Protein AF-A0A526YNY4-F1 (afdb_monomer_lite)

Structure (mmCIF, N/CA/C/O backbone):
data_AF-A0A526YNY4-F1
#
_entry.id   AF-A0A526YNY4-F1
#
loop_
_atom_site.group_PDB
_atom_site.id
_atom_site.type_symbol
_atom_site.label_atom_id
_atom_site.label_alt_id
_atom_site.label_comp_id
_atom_site.label_asym_id
_atom_site.label_entity_id
_atom_site.label_seq_id
_atom_site.pdbx_PDB_ins_code
_atom_site.Cartn_x
_atom_site.Cartn_y
_atom_site.Cartn_z
_atom_site.occupancy
_atom_site.B_iso_or_equiv
_atom_site.auth_seq_id
_atom_site.auth_comp_id
_atom_site.auth_asym_id
_atom_site.auth_atom_id
_atom_site.pdbx_PDB_model_num
ATOM 1 N N . GLY A 1 1 ? 10.384 -7.766 -4.690 1.00 91.62 1 GLY A N 1
ATOM 2 C CA . GLY A 1 1 ? 9.919 -6.363 -4.706 1.00 91.62 1 GLY A CA 1
ATOM 3 C C . GLY A 1 1 ? 11.024 -5.441 -4.229 1.00 91.62 1 GLY A C 1
ATOM 4 O O . GLY A 1 1 ? 12.148 -5.908 -4.092 1.00 91.62 1 GLY A O 1
ATOM 5 N N . PHE A 1 2 ? 10.710 -4.168 -3.975 1.00 96.50 2 PHE A N 1
ATOM 6 C CA . PHE A 1 2 ? 11.596 -3.093 -3.490 1.00 96.50 2 PHE A CA 1
ATOM 7 C C . PHE A 1 2 ? 12.686 -2.596 -4.452 1.00 96.50 2 PHE A C 1
ATOM 9 O O . PHE A 1 2 ? 13.040 -1.420 -4.393 1.00 96.50 2 PHE A O 1
ATOM 16 N N . GLN A 1 3 ? 13.193 -3.441 -5.342 1.00 96.94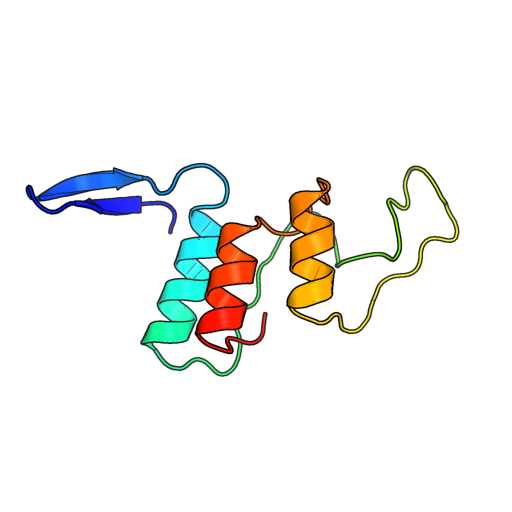 3 GLN A N 1
ATOM 17 C CA . GLN A 1 3 ? 14.305 -3.122 -6.238 1.00 96.94 3 GLN A CA 1
ATOM 18 C C . GLN A 1 3 ? 13.930 -3.228 -7.719 1.00 96.94 3 GLN A C 1
ATOM 20 O O . GLN A 1 3 ? 12.971 -3.911 -8.079 1.00 96.94 3 GLN A O 1
ATOM 25 N N . GLY A 1 4 ? 14.735 -2.591 -8.568 1.00 95.44 4 GLY A N 1
ATOM 26 C CA . GLY A 1 4 ? 14.641 -2.643 -10.025 1.00 95.44 4 GLY A CA 1
ATOM 27 C C . GLY A 1 4 ? 15.962 -2.261 -10.695 1.00 95.44 4 GLY A C 1
ATOM 28 O O . GLY A 1 4 ? 16.983 -2.094 -10.025 1.00 95.44 4 GLY A O 1
ATOM 29 N N . ILE A 1 5 ? 15.936 -2.126 -12.020 1.00 96.88 5 ILE A N 1
ATOM 30 C CA . ILE A 1 5 ? 17.092 -1.728 -12.831 1.00 96.88 5 ILE A CA 1
ATOM 31 C C . ILE A 1 5 ? 16.843 -0.323 -13.383 1.00 96.88 5 ILE A C 1
ATOM 33 O O . ILE A 1 5 ? 15.796 -0.065 -13.975 1.00 96.88 5 ILE A O 1
ATOM 37 N N . GLY A 1 6 ? 17.784 0.588 -13.137 1.00 93.69 6 GLY A N 1
ATOM 38 C CA . GLY A 1 6 ? 17.759 1.957 -13.645 1.00 93.69 6 GLY A CA 1
ATOM 39 C C . GLY A 1 6 ? 18.232 2.067 -15.103 1.00 93.69 6 GLY A C 1
ATOM 40 O O . GLY A 1 6 ? 18.716 1.088 -15.674 1.00 93.69 6 GLY A O 1
ATOM 41 N N . PRO A 1 7 ? 18.131 3.260 -15.718 1.00 92.56 7 PRO A N 1
ATOM 42 C CA . PRO A 1 7 ? 18.463 3.472 -17.133 1.00 92.56 7 PRO A CA 1
ATOM 43 C C . PRO A 1 7 ? 19.905 3.115 -17.535 1.00 92.56 7 PRO A C 1
ATOM 45 O O . PRO A 1 7 ? 20.158 2.804 -18.692 1.00 92.56 7 PRO A O 1
ATOM 48 N N . ASP A 1 8 ? 20.847 3.143 -16.594 1.00 95.31 8 ASP A N 1
ATOM 49 C CA . ASP A 1 8 ? 22.268 2.821 -16.782 1.00 95.31 8 ASP A CA 1
ATOM 50 C C . ASP A 1 8 ? 22.619 1.371 -16.397 1.00 95.31 8 ASP A C 1
ATOM 52 O O . ASP A 1 8 ? 23.778 1.040 -16.146 1.00 95.31 8 ASP A O 1
ATOM 56 N N . ASN A 1 9 ? 21.610 0.497 -16.335 1.00 95.56 9 ASN A N 1
ATOM 57 C CA . ASN A 1 9 ? 21.724 -0.902 -15.927 1.00 95.56 9 ASN A CA 1
ATOM 58 C C . ASN A 1 9 ? 22.244 -1.100 -14.488 1.00 95.56 9 ASN A C 1
ATOM 60 O O . ASN A 1 9 ? 22.715 -2.181 -14.126 1.00 95.56 9 ASN A O 1
ATOM 64 N N . ARG A 1 10 ? 22.155 -0.067 -13.639 1.00 97.38 10 ARG A N 1
ATOM 65 C CA . ARG A 1 10 ? 22.455 -0.184 -12.209 1.00 97.38 10 ARG A CA 1
ATOM 66 C C . ARG A 1 10 ? 21.234 -0.640 -11.427 1.00 97.38 10 ARG A C 1
ATOM 68 O O . ARG A 1 10 ? 20.099 -0.278 -11.730 1.00 97.38 10 ARG A O 1
ATOM 75 N N . ILE A 1 11 ? 21.485 -1.386 -10.355 1.00 96.88 11 ILE A N 1
ATOM 76 C CA . ILE A 1 11 ? 20.452 -1.728 -9.376 1.00 96.88 11 ILE A CA 1
ATOM 77 C C . ILE A 1 11 ? 20.006 -0.447 -8.662 1.00 96.88 11 ILE A C 1
ATOM 79 O O . ILE A 1 11 ? 20.833 0.303 -8.141 1.00 96.88 11 ILE A O 1
ATOM 83 N N . ALA A 1 12 ? 18.694 -0.232 -8.612 1.00 95.94 12 ALA A N 1
ATOM 84 C CA . ALA A 1 12 ? 18.049 0.857 -7.892 1.00 95.94 12 ALA A CA 1
ATOM 85 C C . ALA A 1 12 ? 17.014 0.308 -6.903 1.00 95.94 12 ALA A C 1
ATOM 87 O O . ALA A 1 12 ? 16.472 -0.785 -7.082 1.00 95.94 12 ALA A O 1
ATOM 88 N N . THR A 1 13 ? 16.724 1.078 -5.856 1.00 96.00 13 THR A N 1
ATOM 89 C CA . THR A 1 13 ? 15.694 0.748 -4.865 1.00 96.00 13 THR A CA 1
ATOM 90 C C . THR A 1 13 ? 14.579 1.787 -4.885 1.00 96.00 13 THR A C 1
ATOM 92 O O . THR A 1 13 ? 14.792 2.948 -5.227 1.00 96.00 13 THR A O 1
ATOM 95 N N . LEU A 1 14 ? 13.369 1.369 -4.519 1.00 93.50 14 LEU A N 1
ATOM 96 C CA . LEU A 1 14 ? 12.163 2.205 -4.531 1.00 93.50 14 LEU A CA 1
ATOM 97 C C . LEU A 1 14 ? 11.955 2.981 -3.216 1.00 93.50 14 LEU A C 1
ATOM 99 O O . LEU A 1 14 ? 11.021 3.776 -3.101 1.00 93.50 14 LEU A O 1
ATOM 103 N N . GLY A 1 15 ? 12.826 2.768 -2.225 1.00 92.12 15 GLY A N 1
ATOM 104 C CA . GLY A 1 15 ? 12.721 3.372 -0.898 1.00 92.12 15 GLY A CA 1
ATOM 105 C C . GLY A 1 15 ? 11.646 2.725 -0.015 1.00 92.12 15 GLY A C 1
ATOM 106 O O . GLY A 1 15 ? 11.233 1.581 -0.222 1.00 92.12 15 GLY A O 1
ATOM 107 N N . ARG A 1 16 ? 11.218 3.446 1.029 1.00 90.06 16 ARG A N 1
ATOM 108 C CA . ARG A 1 16 ? 10.211 2.972 1.995 1.00 90.06 16 ARG A CA 1
ATOM 109 C C . ARG A 1 16 ? 8.895 2.632 1.284 1.00 90.06 16 ARG A C 1
ATOM 111 O O . ARG A 1 16 ? 8.404 3.438 0.505 1.00 90.06 16 ARG A O 1
ATOM 118 N N . GLY A 1 17 ? 8.323 1.465 1.588 1.00 90.38 17 GLY A N 1
ATOM 119 C CA . GLY A 1 17 ? 7.119 0.954 0.910 1.00 90.38 17 GLY A CA 1
ATOM 120 C C . GLY A 1 17 ? 7.381 0.393 -0.489 1.00 90.38 17 GLY A C 1
ATOM 121 O O . GLY A 1 17 ? 6.447 0.110 -1.235 1.00 90.38 17 GLY A O 1
ATOM 122 N N . GLY A 1 18 ? 8.652 0.223 -0.869 1.00 95.00 18 GLY A N 1
ATOM 123 C CA . GLY A 1 18 ? 9.015 -0.282 -2.188 1.00 95.00 18 GLY A CA 1
ATOM 124 C C . GLY A 1 18 ? 8.502 -1.694 -2.472 1.00 95.00 18 GLY A C 1
ATOM 125 O O . GLY A 1 18 ? 8.245 -2.016 -3.630 1.00 95.00 18 GLY A O 1
ATOM 126 N N . SER A 1 19 ? 8.338 -2.539 -1.449 1.00 95.38 19 SER A N 1
ATOM 127 C CA . SER A 1 19 ? 7.751 -3.876 -1.609 1.00 95.38 19 SER A CA 1
ATOM 128 C C . SER A 1 19 ? 6.279 -3.800 -2.009 1.00 95.38 19 SER A C 1
ATOM 130 O O . SER A 1 19 ? 5.931 -4.380 -3.034 1.00 95.38 19 SER A O 1
ATOM 132 N N . ASP A 1 20 ? 5.468 -3.023 -1.287 1.00 94.94 20 ASP A N 1
ATOM 133 C CA . ASP A 1 20 ? 4.044 -2.807 -1.588 1.00 94.94 20 ASP A CA 1
ATOM 134 C C . ASP A 1 20 ? 3.881 -2.210 -2.989 1.00 94.94 20 ASP A C 1
ATOM 136 O O . ASP A 1 20 ? 3.176 -2.755 -3.837 1.00 94.94 20 ASP A O 1
ATOM 140 N N . THR A 1 21 ? 4.667 -1.167 -3.283 1.00 95.31 21 THR A N 1
ATOM 141 C CA . THR A 1 21 ? 4.683 -0.516 -4.602 1.00 95.31 21 THR A CA 1
ATOM 142 C C . THR A 1 21 ? 5.029 -1.513 -5.711 1.00 95.31 21 THR A C 1
ATOM 144 O O . THR A 1 21 ? 4.412 -1.499 -6.772 1.00 95.31 21 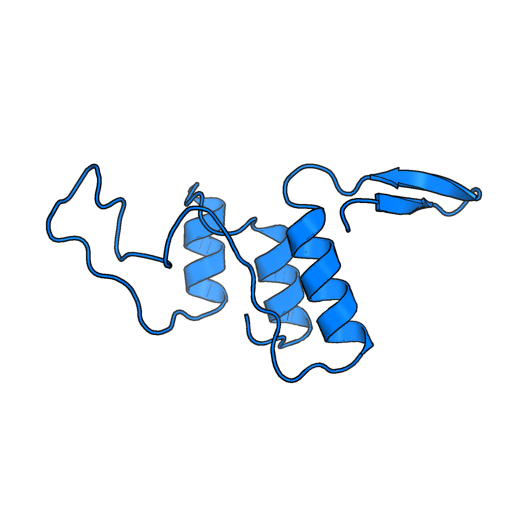THR A O 1
ATOM 147 N N . SER A 1 22 ? 5.990 -2.416 -5.477 1.00 97.00 22 SER A N 1
ATOM 148 C CA . SER A 1 22 ? 6.338 -3.457 -6.456 1.00 97.00 22 SER A CA 1
ATOM 149 C C . SER A 1 22 ? 5.207 -4.458 -6.661 1.00 97.00 22 SER A C 1
ATOM 151 O O . SER A 1 22 ? 4.974 -4.872 -7.791 1.00 97.00 22 SER A O 1
ATOM 153 N N . ALA A 1 23 ? 4.529 -4.867 -5.586 1.00 97.12 23 ALA A N 1
ATOM 154 C CA . ALA A 1 23 ? 3.423 -5.815 -5.664 1.00 97.12 23 ALA A CA 1
ATOM 155 C C . ALA A 1 23 ? 2.275 -5.234 -6.499 1.00 97.12 23 ALA A C 1
ATOM 157 O O . ALA A 1 23 ? 1.832 -5.870 -7.455 1.00 97.12 23 ALA A O 1
ATOM 158 N N . VAL A 1 24 ? 1.888 -3.986 -6.222 1.00 97.25 24 VAL A N 1
ATOM 159 C CA . VAL A 1 24 ? 0.854 -3.275 -6.983 1.00 97.25 24 VAL A CA 1
ATOM 160 C C . VAL A 1 24 ? 1.275 -3.053 -8.438 1.00 97.25 24 VAL A C 1
ATOM 162 O O . VAL A 1 24 ? 0.474 -3.287 -9.341 1.00 97.25 24 VAL A O 1
ATOM 165 N N . ALA A 1 25 ? 2.530 -2.667 -8.693 1.00 96.94 25 ALA A N 1
ATOM 166 C CA . ALA A 1 25 ? 3.043 -2.485 -10.053 1.00 96.94 25 ALA A CA 1
ATOM 167 C C . ALA A 1 25 ? 2.969 -3.779 -10.876 1.00 96.94 25 ALA A C 1
ATOM 169 O O . ALA A 1 25 ? 2.536 -3.766 -12.028 1.00 96.94 25 ALA A O 1
ATOM 170 N N . ILE A 1 26 ? 3.367 -4.906 -10.279 1.00 97.62 26 ILE A N 1
ATOM 171 C CA . ILE A 1 26 ? 3.300 -6.217 -10.927 1.00 97.62 26 ILE A CA 1
ATOM 172 C C . ILE A 1 26 ? 1.840 -6.611 -11.162 1.00 97.62 26 ILE A C 1
ATOM 174 O O . ILE A 1 26 ? 1.506 -7.012 -12.273 1.00 97.62 26 ILE A O 1
ATOM 178 N N . ALA A 1 27 ? 0.966 -6.449 -10.164 1.00 98.19 27 ALA A N 1
ATOM 179 C CA . ALA A 1 27 ? -0.460 -6.743 -10.284 1.00 98.19 27 ALA A CA 1
ATOM 180 C C . ALA A 1 27 ? -1.123 -5.943 -11.417 1.00 98.19 27 ALA A C 1
ATOM 182 O O . ALA A 1 27 ? -1.860 -6.516 -12.220 1.00 98.19 27 ALA A O 1
ATOM 183 N N . ALA A 1 28 ? -0.798 -4.653 -11.540 1.00 97.62 28 ALA A N 1
ATOM 184 C CA . ALA A 1 28 ? -1.235 -3.817 -12.654 1.00 97.62 28 ALA A CA 1
ATOM 185 C C . ALA A 1 28 ? -0.728 -4.352 -14.004 1.00 97.62 28 ALA A C 1
ATOM 187 O O . ALA A 1 28 ? -1.507 -4.496 -14.947 1.00 97.62 28 ALA A O 1
ATOM 188 N N . ALA A 1 29 ? 0.565 -4.681 -14.098 1.00 97.81 29 ALA A N 1
ATOM 189 C CA . ALA A 1 29 ? 1.193 -5.141 -15.336 1.00 97.81 29 ALA A CA 1
ATOM 190 C C . ALA A 1 29 ? 0.619 -6.476 -15.840 1.00 97.81 29 ALA A C 1
ATOM 192 O O . ALA A 1 29 ? 0.426 -6.650 -17.044 1.00 97.81 29 ALA A O 1
ATOM 193 N N . VAL A 1 30 ? 0.313 -7.404 -14.928 1.00 98.00 30 VAL A N 1
ATOM 194 C CA . VAL A 1 30 ? -0.260 -8.718 -15.268 1.00 98.00 30 VAL A CA 1
ATOM 195 C C . VAL A 1 30 ? -1.790 -8.726 -15.298 1.00 98.00 30 VAL A C 1
ATOM 197 O O . VAL A 1 30 ? -2.375 -9.772 -15.565 1.00 98.00 30 VAL A O 1
ATOM 200 N N . LYS A 1 31 ? -2.442 -7.579 -15.051 1.00 96.81 31 LYS A N 1
ATOM 201 C CA . LYS A 1 31 ? -3.907 -7.441 -14.957 1.00 96.81 31 LYS A CA 1
ATOM 202 C C . LYS A 1 31 ? -4.525 -8.401 -13.935 1.00 96.81 31 LYS A C 1
ATOM 204 O O . LYS A 1 31 ? -5.524 -9.057 -14.216 1.00 96.81 31 LYS A O 1
ATOM 209 N N . ALA A 1 32 ? -3.906 -8.507 -12.763 1.00 97.94 32 ALA A N 1
ATOM 210 C CA . ALA A 1 32 ? -4.428 -9.328 -11.680 1.00 97.94 32 ALA A CA 1
ATOM 211 C C . ALA A 1 32 ? -5.776 -8.788 -11.175 1.00 97.94 32 ALA A C 1
ATOM 213 O O . ALA A 1 32 ? -5.975 -7.577 -11.085 1.00 97.94 32 ALA A O 1
ATOM 214 N N . ASP A 1 33 ? -6.671 -9.690 -10.765 1.00 96.38 33 ASP A N 1
ATOM 215 C CA . ASP A 1 33 ? -7.970 -9.316 -10.191 1.00 96.38 33 ASP A CA 1
ATOM 216 C C . ASP A 1 33 ? -7.837 -8.598 -8.835 1.00 96.38 33 ASP A C 1
ATOM 218 O O . ASP A 1 33 ? -8.702 -7.804 -8.454 1.00 96.38 33 ASP A O 1
ATOM 222 N N . ARG A 1 34 ? -6.774 -8.909 -8.079 1.00 96.06 34 ARG A N 1
ATOM 223 C CA . ARG A 1 34 ? -6.462 -8.311 -6.775 1.00 96.06 34 ARG A CA 1
ATOM 224 C C . ARG A 1 34 ? -4.975 -8.411 -6.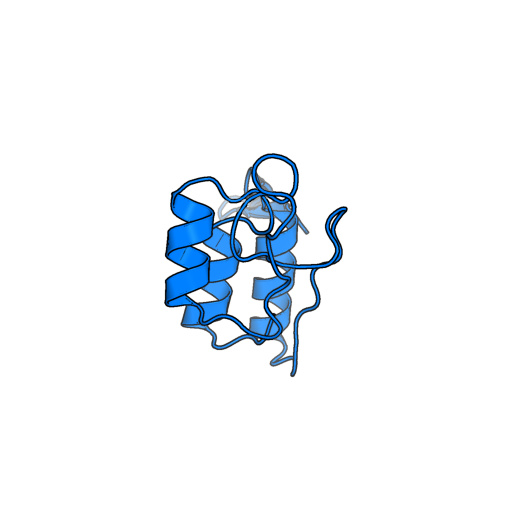423 1.00 96.06 34 ARG A C 1
ATOM 226 O O . ARG A 1 34 ? -4.283 -9.304 -6.911 1.00 96.06 34 ARG A O 1
ATOM 233 N N . CYS A 1 35 ? -4.515 -7.539 -5.533 1.00 96.69 35 CYS A N 1
ATOM 234 C CA . CYS A 1 35 ? -3.175 -7.521 -4.957 1.00 96.69 35 CYS A CA 1
ATOM 235 C C . CYS A 1 35 ? -3.266 -7.484 -3.427 1.00 96.69 35 CYS A C 1
ATOM 237 O O . CYS A 1 35 ? -3.432 -6.418 -2.846 1.00 96.69 35 CYS A O 1
ATOM 239 N N . ASP A 1 36 ? -3.122 -8.636 -2.775 1.00 94.94 36 ASP A N 1
ATOM 240 C CA . ASP A 1 36 ? -3.200 -8.713 -1.315 1.00 94.94 36 ASP A CA 1
ATOM 241 C C . ASP A 1 36 ? -1.867 -8.303 -0.670 1.00 94.94 36 ASP A C 1
ATOM 243 O O . ASP A 1 36 ? -0.821 -8.899 -0.945 1.00 94.94 36 ASP A O 1
ATOM 247 N N . ILE A 1 37 ? -1.906 -7.312 0.223 1.00 92.75 37 ILE A N 1
ATOM 248 C CA . ILE A 1 37 ? -0.750 -6.896 1.024 1.00 92.75 37 ILE A CA 1
ATOM 249 C C . ILE A 1 37 ? -0.879 -7.482 2.430 1.00 92.75 37 ILE A C 1
ATOM 251 O O . ILE A 1 37 ? -1.755 -7.102 3.203 1.00 92.75 37 ILE A O 1
ATOM 255 N N . TYR A 1 38 ? 0.014 -8.410 2.769 1.00 91.56 38 TYR A N 1
ATOM 256 C CA . TYR A 1 38 ? 0.083 -9.010 4.100 1.00 91.56 38 TYR A CA 1
ATOM 257 C C . TYR A 1 38 ? 1.011 -8.193 4.998 1.00 91.56 38 TYR A C 1
ATOM 259 O O . TYR A 1 38 ? 2.181 -7.995 4.675 1.00 91.56 38 TYR A O 1
ATOM 267 N N . THR A 1 39 ? 0.487 -7.742 6.135 1.00 89.69 39 THR A N 1
ATOM 268 C CA . THR A 1 39 ? 1.195 -6.900 7.106 1.00 89.69 39 THR A CA 1
ATOM 269 C C . THR A 1 39 ? 0.893 -7.356 8.542 1.00 89.69 39 THR A C 1
ATOM 271 O O . THR A 1 39 ? 0.180 -8.338 8.750 1.00 89.69 39 THR A O 1
ATOM 274 N N . ASP A 1 40 ? 1.469 -6.688 9.539 1.00 87.50 40 ASP A N 1
ATOM 275 C CA . ASP A 1 40 ? 1.320 -6.989 10.971 1.00 87.50 40 ASP A CA 1
ATOM 276 C C . ASP A 1 40 ? 0.018 -6.449 11.593 1.00 87.50 40 ASP A C 1
ATOM 278 O O . ASP A 1 40 ? -0.279 -6.713 12.759 1.00 87.50 40 ASP A O 1
ATOM 282 N N . VAL A 1 41 ? -0.777 -5.725 10.807 1.00 86.31 41 VAL A N 1
ATOM 283 C CA . VAL A 1 41 ? -2.128 -5.271 11.145 1.00 86.31 41 VAL A CA 1
ATOM 284 C C . VAL A 1 41 ? -3.166 -5.992 10.286 1.00 86.31 41 VAL A C 1
ATOM 286 O O . VAL A 1 41 ? -2.964 -6.228 9.099 1.00 86.31 41 VAL A O 1
ATOM 289 N N . ASP A 1 42 ? -4.312 -6.336 10.872 1.00 88.25 42 ASP A N 1
ATOM 290 C CA . ASP A 1 42 ? -5.352 -7.142 10.216 1.00 88.25 42 ASP A CA 1
ATOM 291 C C . ASP A 1 42 ? -6.339 -6.317 9.363 1.00 88.25 42 ASP A C 1
ATOM 293 O O . ASP A 1 42 ? -7.385 -6.817 8.943 1.00 88.25 42 ASP A O 1
ATOM 297 N N . GLY A 1 43 ? -6.021 -5.046 9.114 1.00 91.12 43 GLY A N 1
ATOM 298 C CA . GLY A 1 43 ? -6.780 -4.158 8.243 1.00 91.12 43 GLY A CA 1
ATOM 299 C C . GLY A 1 43 ? -6.652 -2.685 8.621 1.00 91.12 43 GLY A C 1
ATOM 300 O O . GLY A 1 43 ? -5.909 -2.299 9.523 1.00 91.12 43 GLY A O 1
ATOM 301 N N . VAL A 1 44 ? -7.416 -1.854 7.916 1.00 93.38 44 VAL A N 1
ATOM 302 C CA . VAL A 1 44 ? -7.550 -0.423 8.209 1.00 93.38 44 VAL A CA 1
ATOM 303 C C . VAL A 1 44 ? -8.677 -0.227 9.224 1.00 93.38 44 VAL A C 1
ATOM 305 O O . VAL A 1 44 ? -9.736 -0.845 9.112 1.00 93.38 44 VAL A O 1
ATOM 308 N N . TYR A 1 45 ? -8.464 0.639 10.211 1.00 94.00 45 TYR A N 1
ATOM 309 C CA . TYR A 1 45 ? -9.447 0.984 11.241 1.00 94.00 45 TYR A CA 1
ATOM 310 C C . TYR A 1 45 ? -9.869 2.448 11.108 1.00 94.00 45 TYR A C 1
ATOM 312 O O . TYR A 1 45 ? -9.150 3.254 10.527 1.00 94.00 45 TYR A O 1
ATOM 320 N N . THR A 1 46 ? -11.018 2.810 11.684 1.00 93.56 46 THR A N 1
ATOM 321 C CA . THR A 1 46 ? -11.512 4.201 11.713 1.00 93.56 46 THR A CA 1
ATOM 322 C C . THR A 1 46 ? -10.535 5.186 12.366 1.00 93.56 46 THR A C 1
ATOM 324 O O . THR A 1 46 ? -10.583 6.375 12.083 1.00 93.56 46 THR A O 1
ATOM 327 N N . THR A 1 47 ? -9.695 4.705 13.282 1.00 91.31 47 THR A N 1
ATOM 328 C CA . THR A 1 47 ? -8.591 5.429 13.932 1.00 91.31 47 THR A CA 1
ATOM 329 C C . THR A 1 47 ? -7.645 4.398 14.567 1.00 91.31 47 THR A C 1
ATOM 331 O O . THR A 1 47 ? -7.927 3.200 14.493 1.00 91.31 47 THR A O 1
ATOM 334 N N . ASP A 1 48 ? -6.543 4.824 15.188 1.00 90.88 48 ASP A N 1
ATOM 335 C CA . ASP A 1 48 ? -5.628 3.915 15.888 1.00 90.88 48 ASP A CA 1
ATOM 336 C C . ASP A 1 48 ? -6.336 3.254 17.096 1.00 90.88 48 ASP A C 1
ATOM 338 O O . ASP A 1 48 ? -6.675 3.952 18.062 1.00 90.88 48 ASP A O 1
ATOM 342 N N . PRO A 1 49 ? -6.547 1.920 17.090 1.00 91.12 49 PRO A N 1
ATOM 343 C CA . PRO A 1 49 ? -7.215 1.213 18.184 1.00 91.12 49 PRO A CA 1
ATOM 344 C C . PRO A 1 49 ? -6.431 1.250 19.504 1.00 91.12 49 PRO A C 1
ATOM 346 O O . PRO A 1 49 ? -6.991 0.961 20.559 1.00 91.12 49 PRO A O 1
ATOM 349 N N . ARG A 1 50 ? -5.140 1.616 19.474 1.00 90.38 50 ARG A N 1
ATOM 350 C CA . ARG A 1 50 ? -4.319 1.820 20.678 1.00 90.38 50 ARG A CA 1
ATOM 351 C C . ARG A 1 50 ? -4.656 3.131 21.391 1.00 90.38 50 ARG A C 1
ATOM 353 O O . ARG A 1 50 ? -4.354 3.260 22.573 1.00 90.38 50 ARG A O 1
ATOM 360 N N . ILE A 1 51 ? -5.245 4.090 20.674 1.00 93.25 51 ILE A N 1
ATOM 361 C CA . ILE A 1 51 ? -5.658 5.399 21.196 1.00 93.25 51 ILE A CA 1
ATOM 362 C C . ILE A 1 51 ? -7.154 5.388 21.533 1.00 93.25 51 ILE A C 1
ATOM 364 O O . ILE A 1 51 ? -7.541 5.860 22.598 1.00 93.25 51 ILE A O 1
ATOM 368 N N . GLU A 1 52 ? -7.991 4.827 20.655 1.00 95.94 52 GLU A N 1
ATOM 369 C CA . GLU A 1 52 ? -9.443 4.719 20.849 1.00 95.94 52 GLU A CA 1
ATOM 370 C C . GLU A 1 52 ? -9.887 3.246 20.795 1.00 95.94 52 GLU A C 1
ATOM 372 O O . GLU A 1 52 ? -9.983 2.670 19.708 1.00 95.94 52 GLU A O 1
ATOM 377 N N . PRO A 1 53 ? -10.217 2.624 21.942 1.00 94.94 53 PRO A N 1
ATOM 378 C CA . PRO A 1 53 ? -10.638 1.223 22.001 1.00 94.94 53 PRO A CA 1
ATOM 379 C C . PRO A 1 53 ? -11.914 0.900 21.210 1.00 94.94 53 PRO A C 1
ATOM 381 O O . PRO A 1 53 ? -12.148 -0.257 20.870 1.00 94.94 53 PRO A O 1
ATOM 384 N N . LYS A 1 54 ? -12.761 1.896 20.917 1.00 96.75 54 LYS A N 1
ATOM 385 C CA . LYS A 1 54 ? -13.966 1.735 20.087 1.00 96.75 54 LYS A CA 1
ATOM 386 C C . LYS A 1 54 ? -13.683 1.841 18.585 1.00 96.75 54 LYS A C 1
ATOM 388 O O . LYS A 1 54 ? -14.637 1.852 17.801 1.00 96.75 54 LYS A O 1
ATOM 393 N N . ALA A 1 55 ? -12.420 1.951 18.161 1.00 95.75 55 ALA A N 1
ATOM 394 C CA . ALA A 1 55 ? -12.063 1.958 16.749 1.00 95.75 55 ALA A CA 1
ATOM 395 C C . ALA A 1 55 ? -12.582 0.690 16.057 1.00 95.75 55 ALA A C 1
ATOM 397 O O . ALA A 1 55 ? -12.473 -0.422 16.575 1.00 95.75 55 ALA A O 1
ATOM 398 N N . ARG A 1 56 ? -13.167 0.854 14.870 1.00 95.88 56 ARG A N 1
ATOM 399 C CA . ARG A 1 56 ? -13.778 -0.249 14.118 1.00 95.88 56 ARG A CA 1
ATOM 400 C C . ARG A 1 56 ? -12.973 -0.529 12.865 1.00 95.88 56 ARG A C 1
ATOM 402 O O . ARG A 1 56 ? -12.557 0.408 12.185 1.00 95.88 56 ARG A O 1
ATOM 409 N N . ARG A 1 57 ? -12.800 -1.810 12.540 1.00 94.94 57 ARG A N 1
ATOM 410 C CA . ARG A 1 57 ? -12.180 -2.228 11.282 1.00 94.94 57 ARG A CA 1
ATOM 411 C C . ARG A 1 57 ? -13.085 -1.856 10.109 1.00 94.94 57 ARG A C 1
ATOM 413 O O . ARG A 1 57 ? -14.285 -2.136 10.130 1.00 94.94 57 ARG A O 1
ATOM 420 N N . LEU A 1 58 ? -12.506 -1.245 9.087 1.00 94.94 58 LEU A N 1
ATOM 421 C CA . LEU A 1 58 ? -13.187 -0.897 7.850 1.00 94.94 58 LEU A CA 1
ATOM 422 C C . LEU A 1 58 ? -13.224 -2.124 6.936 1.00 94.94 58 LEU A C 1
ATOM 424 O O . LEU A 1 58 ? -12.199 -2.738 6.659 1.00 94.94 58 LEU A O 1
ATOM 428 N N . ALA A 1 59 ? -14.417 -2.495 6.467 1.00 95.06 59 ALA A N 1
ATOM 429 C CA . ALA A 1 59 ? -14.571 -3.612 5.533 1.00 95.06 59 ALA A CA 1
ATOM 430 C C . ALA A 1 59 ? -14.090 -3.254 4.117 1.00 95.06 59 ALA A C 1
ATOM 432 O O . ALA A 1 59 ? -13.641 -4.127 3.376 1.00 95.06 59 ALA A O 1
ATOM 433 N N . LYS A 1 60 ? -14.240 -1.980 3.738 1.00 94.56 60 LYS A N 1
ATOM 434 C CA . LYS A 1 60 ? -13.800 -1.370 2.481 1.00 94.56 60 LYS A CA 1
ATOM 435 C C . LYS A 1 60 ? -13.516 0.108 2.738 1.00 94.56 60 LYS A C 1
ATOM 437 O O . LYS A 1 60 ? -14.155 0.701 3.605 1.00 94.56 60 LYS A O 1
ATOM 442 N N . ILE A 1 61 ? -12.601 0.673 1.966 1.00 95.00 61 ILE A N 1
ATOM 443 C CA . ILE A 1 61 ? -12.248 2.093 1.958 1.00 95.00 61 ILE A CA 1
ATOM 444 C C . ILE A 1 61 ? -11.958 2.496 0.507 1.00 95.00 61 ILE A C 1
ATOM 446 O O . ILE A 1 61 ? -11.512 1.653 -0.278 1.00 95.00 61 ILE A O 1
ATOM 450 N N . SER A 1 62 ? -12.276 3.732 0.124 1.00 95.81 62 SER A N 1
ATOM 451 C CA . SER A 1 62 ? -11.917 4.249 -1.203 1.00 95.81 62 SER A CA 1
ATOM 452 C C . SER A 1 62 ? -10.413 4.529 -1.310 1.00 95.81 62 SER A C 1
ATOM 454 O O . SER A 1 62 ? -9.710 4.622 -0.299 1.00 95.81 62 SER A O 1
ATOM 456 N N . PHE A 1 63 ? -9.900 4.665 -2.536 1.00 94.75 63 PHE A N 1
ATOM 457 C CA . PHE A 1 63 ? -8.493 5.023 -2.729 1.00 94.75 63 PHE A CA 1
ATOM 458 C C . PHE A 1 63 ? -8.196 6.413 -2.174 1.00 94.75 63 PHE A C 1
ATOM 460 O O . PHE A 1 63 ? -7.166 6.602 -1.541 1.00 94.75 63 PHE A O 1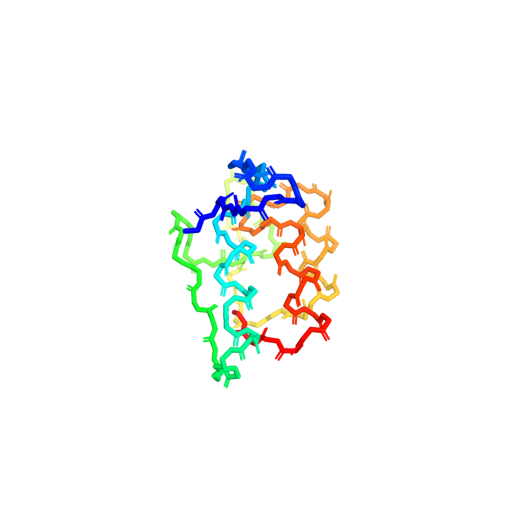
ATOM 467 N N . GLU A 1 64 ? -9.113 7.357 -2.368 1.00 94.69 64 GLU A N 1
ATOM 468 C CA . GLU A 1 64 ? -9.003 8.741 -1.925 1.00 94.69 64 GLU A CA 1
ATOM 469 C C . GLU A 1 64 ? -8.920 8.830 -0.396 1.00 94.69 64 GLU A C 1
ATOM 471 O O . GLU A 1 64 ? -8.001 9.443 0.140 1.00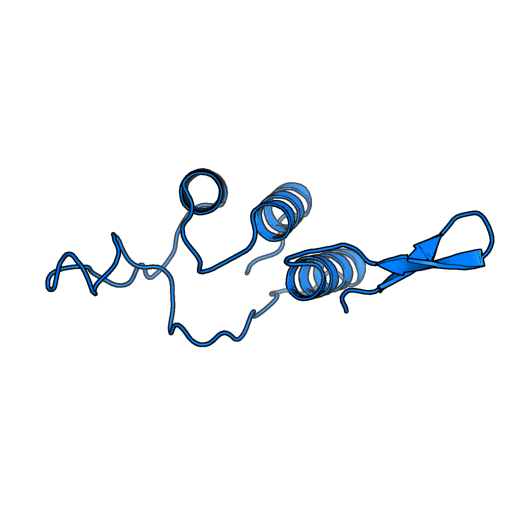 94.69 64 GLU A O 1
ATOM 476 N N . GLU A 1 65 ? -9.817 8.149 0.323 1.00 94.56 65 GLU A N 1
ATOM 477 C CA . GLU A 1 65 ? -9.775 8.112 1.790 1.00 94.56 65 GLU A CA 1
ATOM 478 C C . GLU A 1 65 ? -8.496 7.436 2.300 1.00 94.56 65 GLU A C 1
ATOM 480 O O . GLU A 1 65 ? -7.859 7.934 3.230 1.00 94.56 65 GLU A O 1
ATOM 485 N N . MET A 1 66 ? -8.084 6.319 1.687 1.00 94.69 66 MET A N 1
ATOM 486 C CA . MET A 1 66 ? -6.856 5.628 2.087 1.00 94.69 66 MET A CA 1
ATOM 487 C C . MET A 1 66 ? -5.610 6.475 1.802 1.00 94.69 66 MET A C 1
ATOM 489 O O . MET A 1 66 ? -4.658 6.444 2.583 1.00 94.69 66 MET A O 1
ATOM 493 N N . LEU A 1 67 ? -5.610 7.248 0.715 1.00 93.25 67 LEU A N 1
ATOM 494 C CA . LEU A 1 67 ? -4.519 8.146 0.357 1.00 93.25 67 LEU A CA 1
ATOM 495 C C . LEU A 1 67 ? -4.366 9.266 1.388 1.00 93.25 67 LEU A C 1
ATOM 497 O O . LEU A 1 67 ? -3.250 9.518 1.848 1.00 93.25 67 LEU A O 1
ATOM 501 N N . GLU A 1 68 ? -5.473 9.880 1.803 1.00 93.44 68 GLU A N 1
ATOM 502 C CA . GLU A 1 68 ? -5.480 10.884 2.871 1.00 93.44 68 GLU A CA 1
ATOM 503 C C . GLU A 1 68 ? -4.999 10.284 4.196 1.00 93.44 68 GLU A C 1
ATOM 505 O O . GLU A 1 68 ? -4.095 10.818 4.841 1.00 93.44 68 GLU A O 1
ATOM 510 N N . MET A 1 69 ? -5.517 9.112 4.578 1.00 92.88 69 MET A N 1
ATOM 511 C CA . MET A 1 69 ? -5.086 8.423 5.797 1.00 92.88 69 MET A CA 1
ATOM 512 C C . MET A 1 69 ? -3.586 8.101 5.780 1.00 92.88 69 MET A C 1
ATOM 514 O O . MET A 1 69 ? -2.887 8.365 6.761 1.00 92.88 69 MET A O 1
ATOM 518 N N . ALA A 1 70 ? -3.074 7.544 4.680 1.00 90.12 70 ALA A N 1
ATOM 519 C CA . ALA A 1 70 ? -1.658 7.213 4.538 1.00 90.12 70 ALA A CA 1
ATOM 520 C C . ALA A 1 70 ? -0.777 8.475 4.557 1.00 90.12 70 ALA A C 1
ATOM 522 O O . ALA A 1 70 ? 0.291 8.468 5.175 1.00 90.12 70 ALA A O 1
ATOM 523 N N . SER A 1 71 ? -1.240 9.570 3.945 1.00 88.44 71 SER A N 1
ATOM 524 C CA . SER A 1 71 ? -0.538 10.862 3.917 1.00 88.44 71 SER A CA 1
ATOM 525 C C . SER A 1 71 ? -0.471 11.521 5.295 1.00 88.44 71 SER A C 1
ATOM 527 O O . SER A 1 71 ? 0.543 12.125 5.644 1.00 88.44 71 SER A O 1
ATOM 529 N N . LEU A 1 72 ? -1.507 11.335 6.117 1.00 88.88 72 LEU A N 1
ATOM 530 C CA . LEU A 1 72 ? -1.566 11.798 7.507 1.00 88.88 72 LEU A CA 1
ATOM 531 C C . LEU A 1 72 ? -0.852 10.862 8.501 1.00 88.88 72 LEU A C 1
ATOM 533 O O . LEU A 1 72 ? -0.834 11.129 9.703 1.00 88.88 72 LEU A O 1
ATOM 537 N N . GLY A 1 73 ? -0.222 9.787 8.017 1.00 82.56 73 GLY A N 1
ATOM 538 C CA . GLY A 1 73 ? 0.646 8.925 8.819 1.00 82.56 73 GLY A CA 1
ATOM 539 C C . GLY A 1 73 ? 0.014 7.621 9.302 1.00 82.56 73 GLY A C 1
ATOM 540 O O . GLY A 1 73 ? 0.602 6.965 10.169 1.00 82.56 73 GLY A O 1
ATOM 541 N N . ALA A 1 74 ? -1.132 7.202 8.753 1.00 85.44 74 ALA A N 1
ATOM 542 C CA . ALA A 1 74 ? -1.632 5.847 8.965 1.00 85.44 74 ALA A CA 1
ATOM 543 C C . ALA A 1 74 ? -0.587 4.833 8.472 1.00 85.44 74 ALA A C 1
ATOM 545 O O . ALA A 1 74 ? -0.193 4.824 7.308 1.00 85.44 74 ALA A O 1
ATOM 546 N N . LYS A 1 75 ? -0.121 3.960 9.369 1.00 79.19 75 LYS A N 1
ATOM 547 C CA . LYS A 1 75 ? 1.024 3.063 9.119 1.00 79.19 75 LYS A CA 1
ATOM 548 C C . LYS A 1 75 ? 0.642 1.729 8.464 1.00 79.19 75 LYS A C 1
ATOM 550 O O . LYS A 1 75 ? 1.389 0.769 8.594 1.00 79.19 75 LYS A O 1
ATOM 555 N N . VAL A 1 76 ? -0.516 1.659 7.806 1.00 84.31 76 VAL A N 1
ATOM 556 C CA . VAL A 1 76 ? -1.060 0.402 7.257 1.00 84.31 76 VAL A CA 1
ATOM 557 C C . VAL A 1 76 ? -0.541 0.129 5.845 1.00 84.31 76 VAL A C 1
ATOM 559 O O . VAL A 1 76 ? -0.053 -0.962 5.575 1.00 84.31 76 VAL A O 1
ATOM 562 N N . LEU A 1 77 ? -0.610 1.126 4.958 1.00 86.12 77 LEU A N 1
ATOM 563 C CA . LEU A 1 77 ? -0.131 1.050 3.576 1.00 86.12 77 LEU A CA 1
ATOM 564 C C . LEU A 1 77 ? 0.674 2.299 3.239 1.00 86.12 77 LEU A C 1
ATOM 566 O O . LEU A 1 77 ? 0.369 3.396 3.710 1.00 86.12 77 LEU A O 1
ATOM 570 N N . GLN A 1 78 ? 1.700 2.145 2.406 1.00 89.19 78 GLN A N 1
ATOM 571 C CA . GLN A 1 78 ? 2.507 3.279 1.976 1.00 89.19 78 GLN A CA 1
ATOM 572 C C . GLN A 1 78 ? 1.814 4.057 0.84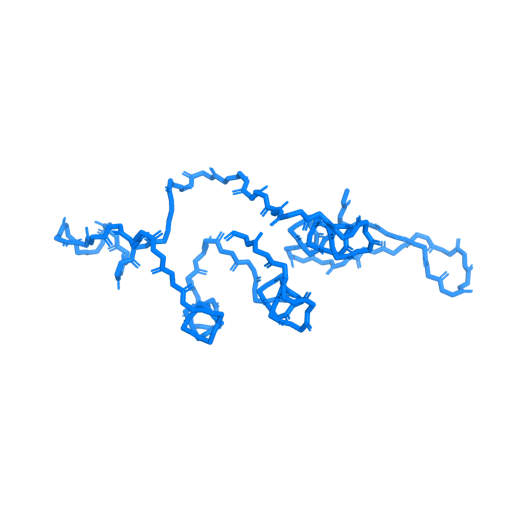2 1.00 89.19 78 GLN A C 1
ATOM 574 O O . GLN A 1 78 ? 1.322 3.466 -0.117 1.00 89.19 78 GLN A O 1
ATOM 579 N N . VAL A 1 79 ? 1.821 5.391 0.947 1.00 92.31 79 VAL A N 1
ATOM 580 C CA . VAL A 1 79 ? 1.145 6.350 0.045 1.00 92.31 79 VAL A CA 1
ATOM 581 C C . VAL A 1 79 ? 1.329 6.027 -1.444 1.00 92.31 79 VAL A C 1
ATOM 583 O O . VAL A 1 79 ? 0.344 5.887 -2.158 1.00 92.31 79 VAL A O 1
ATOM 586 N N . ARG A 1 80 ? 2.566 5.810 -1.914 1.00 92.31 80 ARG A N 1
ATOM 587 C CA . ARG A 1 80 ? 2.861 5.539 -3.335 1.00 92.31 80 ARG A CA 1
ATOM 588 C C . ARG A 1 80 ? 2.229 4.242 -3.829 1.00 92.31 80 ARG A C 1
ATOM 590 O O . ARG A 1 80 ? 1.866 4.143 -4.996 1.00 92.31 80 ARG A O 1
ATOM 597 N N . SER A 1 81 ? 2.100 3.244 -2.956 1.00 94.44 81 SER A N 1
ATOM 598 C CA . SER A 1 81 ? 1.419 1.993 -3.294 1.00 94.44 81 SER A CA 1
ATOM 599 C C . SER A 1 81 ? -0.076 2.224 -3.524 1.00 94.44 81 SER A C 1
ATOM 601 O O . SER A 1 81 ? -0.641 1.658 -4.457 1.00 94.44 81 SER A O 1
ATOM 603 N N . VAL A 1 82 ? -0.703 3.074 -2.703 1.00 95.31 82 VAL A N 1
ATOM 604 C CA . VAL A 1 82 ? -2.123 3.446 -2.827 1.00 95.31 82 VAL A CA 1
ATOM 605 C C . VAL A 1 82 ? -2.353 4.284 -4.087 1.00 95.31 82 VAL A C 1
ATOM 607 O O . VAL A 1 82 ? -3.263 3.986 -4.856 1.00 95.31 82 VAL A O 1
ATOM 610 N N . GLU A 1 83 ? -1.490 5.271 -4.353 1.00 95.12 83 GLU A N 1
ATOM 611 C CA . GLU A 1 83 ? -1.529 6.084 -5.580 1.00 95.12 83 GLU A CA 1
ATOM 612 C C . GLU A 1 83 ? -1.444 5.211 -6.836 1.00 95.12 83 GLU A C 1
ATOM 614 O O . GLU A 1 83 ? -2.241 5.354 -7.764 1.00 95.12 83 GLU A O 1
ATOM 619 N N . LEU A 1 84 ? -0.499 4.267 -6.865 1.00 95.75 84 LEU A N 1
ATOM 620 C CA . LEU A 1 84 ? -0.324 3.381 -8.009 1.00 95.75 84 LEU A CA 1
ATOM 621 C C . LEU A 1 84 ? -1.538 2.461 -8.205 1.00 95.75 84 LEU A C 1
ATOM 623 O O . LEU A 1 84 ? -1.979 2.250 -9.339 1.00 95.75 84 LEU A O 1
ATOM 627 N N . ALA A 1 85 ? -2.102 1.948 -7.109 1.00 96.56 85 ALA A N 1
ATOM 628 C CA . ALA A 1 85 ? -3.306 1.126 -7.146 1.00 96.56 85 ALA A CA 1
ATOM 629 C C . ALA A 1 85 ? -4.503 1.921 -7.687 1.00 96.56 85 ALA A C 1
ATOM 631 O O . ALA A 1 85 ? -5.240 1.409 -8.529 1.00 96.56 85 ALA A O 1
ATOM 632 N N . MET A 1 86 ? -4.641 3.188 -7.287 1.00 96.62 86 MET A N 1
ATOM 633 C CA . MET A 1 86 ? -5.671 4.104 -7.777 1.00 96.62 86 MET A CA 1
ATOM 634 C C . MET A 1 86 ? -5.551 4.344 -9.288 1.00 96.62 86 MET A C 1
ATOM 636 O O . MET A 1 86 ? -6.526 4.162 -10.021 1.00 96.62 86 MET A O 1
ATOM 640 N N . VAL A 1 87 ? -4.353 4.702 -9.769 1.00 97.25 87 VAL A N 1
ATOM 641 C CA . VAL A 1 87 ? -4.097 5.009 -11.190 1.00 97.25 87 VAL A CA 1
ATOM 642 C C . VAL A 1 87 ? -4.411 3.813 -12.088 1.00 97.25 87 VAL A C 1
ATOM 644 O O . VAL A 1 87 ? -5.029 3.969 -13.142 1.00 97.25 87 VAL A O 1
ATOM 647 N N . HIS A 1 88 ? -4.021 2.610 -11.666 1.00 96.81 88 HIS A N 1
ATOM 648 C CA . HIS A 1 88 ? -4.208 1.388 -12.451 1.00 96.81 88 HIS A CA 1
ATOM 649 C C . HIS A 1 88 ? -5.473 0.598 -12.090 1.00 96.81 88 HIS A C 1
ATOM 651 O O . HIS A 1 88 ? -5.716 -0.453 -12.680 1.00 96.81 88 HIS A O 1
ATOM 657 N N . ARG A 1 89 ? -6.291 1.104 -11.157 1.00 95.38 89 ARG A N 1
ATOM 658 C CA . ARG A 1 89 ? -7.497 0.446 -10.624 1.00 95.38 89 ARG A CA 1
ATOM 659 C C . ARG A 1 89 ? -7.236 -0.978 -10.118 1.00 95.38 89 ARG A C 1
ATOM 661 O O . ARG A 1 89 ? -8.058 -1.875 -10.310 1.00 95.38 89 ARG A O 1
ATOM 668 N N . VAL A 1 90 ? -6.094 -1.183 -9.466 1.00 96.94 90 VAL A N 1
ATOM 669 C CA . VAL A 1 90 ? -5.745 -2.463 -8.840 1.00 96.94 90 VAL A CA 1
ATOM 670 C C . VAL A 1 90 ? -6.470 -2.564 -7.510 1.00 96.94 90 VAL A C 1
ATOM 672 O O . VAL A 1 90 ? -6.252 -1.753 -6.616 1.00 96.94 90 VAL A O 1
ATOM 675 N N . ARG A 1 91 ? -7.316 -3.580 -7.358 1.00 95.00 91 ARG A N 1
ATOM 676 C CA . ARG A 1 91 ? -7.959 -3.867 -6.077 1.00 95.00 91 ARG A CA 1
ATOM 677 C C . ARG A 1 91 ? -6.918 -4.384 -5.081 1.00 95.00 91 ARG A C 1
ATOM 679 O O . ARG A 1 91 ? -6.303 -5.414 -5.347 1.00 95.00 91 ARG A O 1
ATOM 686 N N . THR A 1 92 ? -6.762 -3.700 -3.954 1.00 89.44 92 THR A N 1
ATOM 687 C CA . THR A 1 92 ? -5.864 -4.062 -2.842 1.00 89.44 92 THR A CA 1
ATOM 688 C C . THR A 1 92 ? -6.634 -4.332 -1.563 1.00 89.44 92 THR A C 1
ATOM 690 O O . THR A 1 92 ? -7.707 -3.702 -1.402 1.00 89.44 92 THR A O 1
#

Foldseek 3Di:
DQWDADPVRDIDGPPPLRVLLVQLVVCLVVVPQARDDDDPDPADWPDPCVVPVPIGHDPDDDLVVVLVCQVVPNPPHHNNSSVSCVVSVHHD

Radius of gyration: 14.54 Å; chains: 1; bounding box: 37×21×39 Å

pLDDT: mean 93.7, std 3.67, range [79.19, 98.19]

Sequence (92 aa):
GFQGIGPDNRIATLGRGGSDTSAVAIAAAVKADRCDIYTDVDGVYTTDPRIEPKARRLAKISFEEMLEMASLGAKVLQVRSVELAMVHRVRT

Secondary structure (DSSP, 8-state):
--EEE-TTS-EEE--TTHHHHHHHHHHHHTT-S------SSSS-BSS-TTT-TT--B-S---HHHHHHHHHTT-SSS-HHHHHHHHHHT---